Protein AF-A0A8T4Q934-F1 (afdb_monomer_l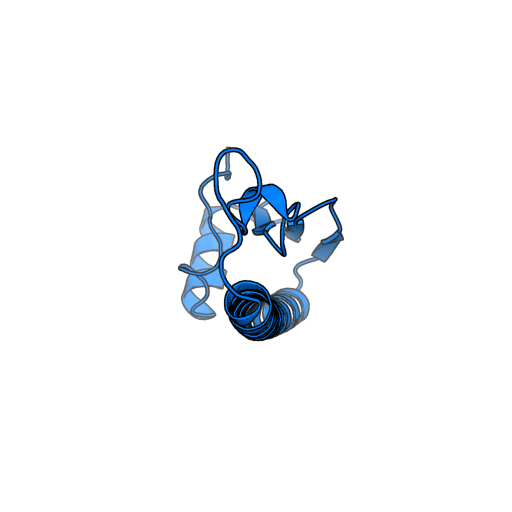ite)

pLDDT: mean 88.15, std 13.92, range [31.52, 97.75]

Foldseek 3Di:
DAKFKAFLDDDCVVQDVPDPDDDPDPVSVVVVVVVSVVSVVVVVVVVVVLVVVVWDWDDDDGIIMTDDPDDPVVVCVVCVVVVNNVRGPSVPPD

Sequence (94 aa):
MANISIFLFGRPSWELPLLGGEIISGIIFKELGEELGERLHIIGSVVDKLIDFGWKCNGGYYDIWLYKEISNEEARIELEKLGLLKIANLETMI

Secondary structure (DSSP, 8-state):
-EEEEEE----HHHHS-TTT-----THHHHHHHHHHHHHHHHHHHHHHHHHHTT-EEEE-SSEEEEEESS-HHHHHHHHHHTT-TTTS-GGG--

Radius of gyration: 15.98 Å; chains: 1; bounding box: 29×24×44 Å

Structure (mmCIF, N/CA/C/O backbone):
data_AF-A0A8T4Q934-F1
#
_entry.id   AF-A0A8T4Q934-F1
#
loop_
_atom_site.group_PDB
_atom_site.id
_atom_site.type_symbol
_atom_site.label_atom_id
_atom_site.label_alt_id
_atom_site.label_comp_id
_atom_site.label_asym_id
_atom_site.label_entity_id
_atom_site.label_seq_id
_atom_site.pdbx_PDB_ins_code
_atom_site.Cartn_x
_atom_site.Cartn_y
_atom_site.Cartn_z
_atom_site.occupancy
_atom_site.B_iso_or_equiv
_atom_site.auth_seq_id
_atom_site.auth_comp_id
_atom_site.auth_asym_id
_atom_site.auth_atom_id
_atom_site.pdbx_PDB_model_num
ATOM 1 N N . MET A 1 1 ? -7.769 10.793 16.353 1.00 85.44 1 MET A N 1
ATOM 2 C CA . MET A 1 1 ? -7.935 10.078 15.080 1.00 85.44 1 MET A CA 1
ATOM 3 C C . MET A 1 1 ? -6.555 9.765 14.544 1.00 85.44 1 MET A C 1
ATOM 5 O O . MET A 1 1 ? -5.788 10.694 14.320 1.00 85.44 1 MET A O 1
ATOM 9 N N . ALA A 1 2 ? -6.249 8.482 14.384 1.00 92.25 2 ALA A N 1
ATOM 10 C CA . ALA A 1 2 ? -5.027 8.025 13.739 1.00 92.25 2 ALA A CA 1
ATOM 11 C C . ALA A 1 2 ? -5.280 7.865 12.236 1.00 92.25 2 ALA A C 1
ATOM 13 O O . ALA A 1 2 ? -6.379 7.470 11.834 1.00 92.25 2 ALA A O 1
ATOM 14 N N . ASN A 1 3 ? -4.271 8.171 11.422 1.00 91.38 3 ASN A N 1
ATOM 15 C CA . ASN A 1 3 ? -4.340 8.083 9.969 1.00 91.38 3 ASN A CA 1
ATOM 16 C C . ASN A 1 3 ? -3.022 7.537 9.405 1.00 91.38 3 ASN A C 1
ATOM 18 O O . ASN A 1 3 ? -1.946 7.862 9.905 1.00 91.38 3 ASN A O 1
ATOM 22 N N . ILE A 1 4 ? -3.122 6.715 8.368 1.00 90.19 4 ILE A N 1
ATOM 23 C CA . ILE A 1 4 ? -2.013 6.082 7.662 1.00 90.19 4 ILE A CA 1
ATOM 24 C C . ILE A 1 4 ? -2.245 6.312 6.172 1.00 90.19 4 ILE A C 1
ATOM 26 O O . ILE A 1 4 ? -3.274 5.897 5.642 1.00 90.19 4 ILE A O 1
ATOM 30 N N . SER A 1 5 ? -1.284 6.933 5.492 1.00 91.31 5 SER A N 1
ATOM 31 C CA . SER A 1 5 ? -1.261 6.960 4.028 1.00 91.31 5 SER A CA 1
ATOM 32 C C . SER A 1 5 ? -0.352 5.845 3.517 1.00 91.31 5 SER A C 1
ATOM 34 O O . SER A 1 5 ? 0.764 5.663 4.011 1.00 91.31 5 SER A O 1
ATOM 36 N N . ILE A 1 6 ? -0.841 5.078 2.545 1.00 91.62 6 ILE A N 1
ATOM 37 C CA . ILE A 1 6 ? -0.067 4.052 1.847 1.00 91.62 6 ILE A CA 1
ATOM 38 C C . ILE A 1 6 ? -0.068 4.394 0.364 1.00 91.62 6 ILE A C 1
ATOM 40 O O . ILE A 1 6 ? -1.115 4.384 -0.283 1.00 91.62 6 ILE A O 1
ATOM 44 N N . PHE A 1 7 ? 1.114 4.671 -0.179 1.00 91.81 7 PHE A N 1
ATOM 45 C CA . PHE A 1 7 ? 1.303 4.862 -1.611 1.00 91.81 7 PHE A CA 1
ATOM 46 C C . PHE A 1 7 ? 1.060 3.550 -2.367 1.00 91.81 7 PHE A C 1
ATOM 48 O O . PHE A 1 7 ? 1.623 2.514 -2.016 1.00 91.81 7 PHE A O 1
ATOM 55 N N . LEU A 1 8 ? 0.236 3.604 -3.411 1.00 92.56 8 LEU A N 1
ATOM 56 C CA . LEU A 1 8 ? -0.027 2.489 -4.314 1.00 92.56 8 LEU A CA 1
ATOM 57 C C . LEU A 1 8 ? 1.023 2.476 -5.432 1.00 92.56 8 LEU A C 1
ATOM 59 O O . LEU A 1 8 ? 1.909 1.624 -5.469 1.00 92.56 8 LEU A O 1
ATOM 63 N N . PHE A 1 9 ? 0.910 3.438 -6.346 1.00 92.31 9 PHE A N 1
ATOM 64 C CA . PHE A 1 9 ? 1.772 3.606 -7.509 1.00 92.31 9 PHE A CA 1
ATOM 65 C C . PHE A 1 9 ? 1.597 4.995 -8.116 1.00 92.31 9 PHE A C 1
ATOM 67 O O . PHE A 1 9 ? 0.576 5.667 -7.938 1.00 92.31 9 PHE A O 1
ATOM 74 N N . GLY A 1 10 ? 2.632 5.427 -8.827 1.00 89.44 10 GLY A N 1
ATOM 75 C CA . GLY A 1 10 ? 2.762 6.794 -9.299 1.00 89.44 10 GLY A CA 1
ATOM 76 C C . GLY A 1 10 ? 2.523 6.980 -10.785 1.00 89.44 10 GLY A C 1
ATOM 77 O O . GLY A 1 10 ? 2.178 6.072 -11.541 1.00 89.44 10 GLY A O 1
ATOM 78 N N . ARG A 1 11 ? 2.789 8.207 -11.232 1.00 92.31 11 ARG A N 1
ATOM 79 C CA . ARG A 1 11 ? 2.961 8.474 -12.661 1.00 92.31 11 ARG A CA 1
ATOM 80 C C . ARG A 1 11 ? 4.158 7.669 -13.175 1.00 92.31 11 ARG A C 1
ATOM 82 O O . ARG A 1 11 ? 5.158 7.596 -12.464 1.00 92.31 11 ARG A O 1
ATOM 89 N N . PRO A 1 12 ? 4.143 7.189 -14.430 1.00 90.06 12 PRO A N 1
ATOM 90 C CA . PRO A 1 12 ? 5.277 6.465 -15.001 1.00 90.06 12 PRO A CA 1
ATOM 91 C C . PRO A 1 12 ? 6.615 7.199 -14.854 1.00 90.06 12 PRO A C 1
ATOM 93 O O . PRO A 1 12 ? 7.625 6.576 -14.585 1.00 90.06 12 PRO A O 1
ATOM 96 N N . SER A 1 13 ? 6.631 8.533 -14.936 1.00 90.12 13 SER A N 1
ATOM 97 C CA . SER A 1 13 ? 7.844 9.345 -14.757 1.00 90.12 13 SER A CA 1
ATOM 98 C C . SER A 1 13 ? 8.458 9.307 -13.351 1.00 90.12 13 SER A C 1
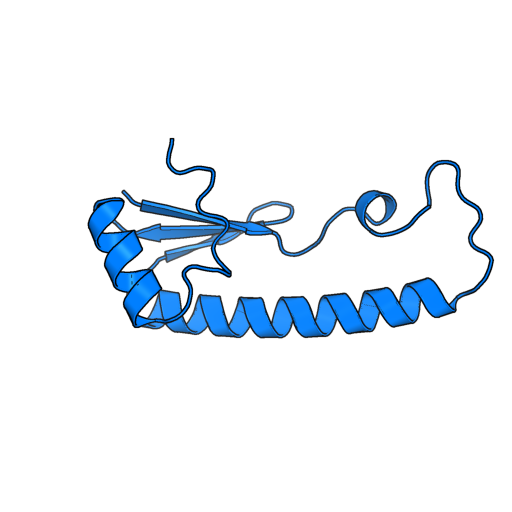ATOM 100 O O . SER A 1 13 ? 9.539 9.853 -13.164 1.00 90.12 13 SER A O 1
ATOM 102 N N . TRP A 1 14 ? 7.750 8.775 -12.353 1.00 90.31 14 TRP A N 1
ATOM 103 C CA . TRP A 1 14 ? 8.263 8.593 -10.990 1.00 90.31 14 TRP A CA 1
ATOM 104 C C . TRP A 1 14 ? 8.927 7.229 -10.805 1.00 90.31 14 TRP A C 1
ATOM 106 O O . TRP A 1 14 ? 9.808 7.106 -9.965 1.00 90.31 14 TRP A O 1
ATOM 116 N N . GLU A 1 15 ? 8.515 6.228 -11.588 1.00 90.38 15 GLU A N 1
ATOM 117 C CA . GLU A 1 15 ? 8.970 4.835 -11.450 1.00 90.38 15 GLU A CA 1
ATOM 118 C C . GLU A 1 15 ? 9.837 4.377 -12.635 1.00 90.38 15 GLU A C 1
ATOM 120 O O . GLU A 1 15 ? 10.511 3.355 -12.571 1.00 90.38 15 GLU A O 1
ATOM 125 N N . LEU A 1 16 ? 9.866 5.155 -13.719 1.00 90.44 16 LEU A N 1
ATOM 126 C CA . LEU A 1 16 ? 10.666 4.909 -14.913 1.00 90.44 16 LEU A CA 1
ATOM 127 C C . LEU A 1 16 ? 11.523 6.136 -15.249 1.00 90.44 16 LEU A C 1
ATOM 129 O O . LEU A 1 16 ? 11.079 7.275 -15.061 1.00 90.44 16 LEU A O 1
ATOM 133 N N . PRO A 1 17 ? 12.711 5.940 -15.849 1.00 85.88 17 PRO A N 1
ATOM 134 C CA . PRO A 1 17 ? 13.620 7.009 -16.256 1.00 85.88 17 PRO A CA 1
ATOM 135 C C . PRO A 1 17 ? 13.141 7.710 -17.544 1.00 85.88 17 PRO A C 1
ATOM 137 O O . PRO A 1 17 ? 13.866 7.795 -18.530 1.00 85.88 17 PRO A O 1
ATOM 140 N N . LEU A 1 18 ? 11.898 8.203 -17.559 1.00 83.94 18 LEU A N 1
ATOM 141 C CA . LEU A 1 18 ? 11.279 8.839 -18.732 1.00 83.94 18 LEU A CA 1
ATOM 142 C C . LEU A 1 18 ? 11.726 10.290 -18.9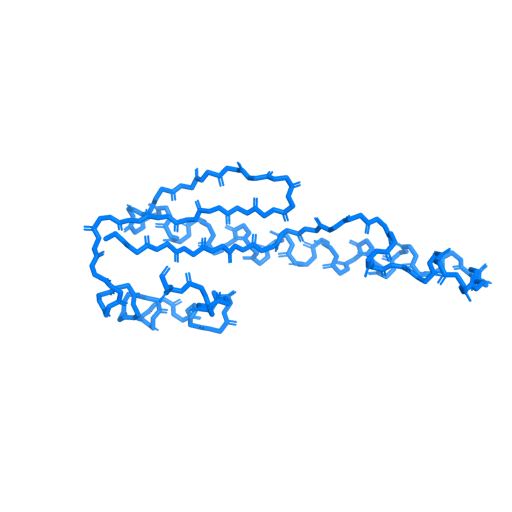37 1.00 83.94 18 LEU A C 1
ATOM 144 O O . LEU A 1 18 ? 11.619 10.822 -20.039 1.00 83.94 18 LEU A O 1
ATOM 148 N N . LEU A 1 19 ? 12.186 10.952 -17.874 1.00 81.06 19 LEU A N 1
ATOM 149 C CA . LEU A 1 19 ? 12.623 12.344 -17.912 1.00 81.06 19 LEU A CA 1
ATOM 150 C C . LEU A 1 19 ? 14.150 12.396 -17.881 1.00 81.06 19 LEU A C 1
ATOM 152 O O . LEU A 1 19 ? 14.761 12.231 -16.830 1.00 81.06 19 LEU A O 1
ATOM 156 N N . GLY A 1 20 ? 14.760 12.622 -19.046 1.00 73.31 20 GLY A N 1
ATOM 157 C CA . GLY A 1 20 ? 16.216 12.746 -19.185 1.00 73.31 20 GLY A CA 1
ATOM 158 C C . GLY A 1 20 ? 16.980 11.420 -19.263 1.00 73.31 20 GLY A C 1
ATOM 159 O O . GLY A 1 20 ? 18.206 11.448 -19.321 1.00 73.31 20 GLY A O 1
ATOM 160 N N . GLY A 1 21 ? 16.277 10.283 -19.285 1.00 79.62 21 GLY A N 1
ATOM 161 C CA . GLY A 1 21 ? 16.842 8.956 -19.536 1.00 79.62 21 GLY A CA 1
ATOM 162 C C . GLY A 1 21 ? 16.446 8.398 -20.906 1.00 79.62 21 GLY A C 1
ATOM 163 O O . GLY A 1 21 ? 15.502 8.871 -21.539 1.00 79.62 21 GLY A O 1
ATOM 164 N N . GLU A 1 22 ? 17.175 7.379 -21.361 1.00 83.56 22 GLU A N 1
ATOM 165 C CA . GLU A 1 22 ? 16.858 6.615 -22.570 1.00 83.56 22 GLU A CA 1
ATOM 166 C C . GLU A 1 22 ? 16.311 5.234 -22.183 1.00 83.56 22 GLU A C 1
ATOM 168 O O . GLU A 1 22 ? 16.890 4.525 -21.357 1.00 83.56 22 GLU A O 1
ATOM 173 N N . ILE A 1 23 ? 15.190 4.833 -22.788 1.00 86.12 23 ILE A N 1
ATOM 174 C CA . ILE A 1 23 ? 14.632 3.489 -22.614 1.00 86.12 23 ILE A CA 1
ATOM 175 C C . ILE A 1 23 ? 15.334 2.555 -23.593 1.00 86.12 23 ILE A C 1
ATOM 177 O O . ILE A 1 23 ? 14.973 2.466 -24.763 1.00 86.12 23 ILE A O 1
ATOM 181 N N . ILE A 1 24 ? 16.336 1.843 -23.094 1.00 85.75 24 ILE A N 1
ATOM 182 C CA . ILE A 1 24 ? 17.181 0.962 -23.909 1.00 85.75 24 ILE A CA 1
ATOM 183 C C . ILE A 1 24 ? 16.596 -0.446 -24.102 1.00 85.75 24 ILE A C 1
ATOM 185 O O . ILE A 1 24 ? 17.059 -1.201 -24.954 1.00 85.75 24 ILE A O 1
ATOM 189 N N . SER A 1 25 ? 15.597 -0.833 -23.303 1.00 92.50 25 SER A N 1
ATOM 190 C CA . SER A 1 25 ? 14.998 -2.170 -23.344 1.00 92.50 25 SER A CA 1
ATOM 191 C C . SER A 1 25 ? 13.602 -2.188 -22.729 1.00 92.50 25 SER A C 1
ATOM 193 O O . SER A 1 25 ? 13.339 -1.515 -21.736 1.00 92.50 25 SER A O 1
ATOM 195 N N . GLY A 1 26 ? 12.720 -3.029 -23.277 1.00 94.19 26 GLY A N 1
ATOM 196 C CA . GLY A 1 26 ? 11.385 -3.266 -22.724 1.00 94.19 26 GLY A CA 1
ATOM 197 C C . GLY A 1 26 ? 11.368 -4.069 -21.418 1.00 94.19 26 GLY A C 1
ATOM 198 O O . GLY A 1 26 ? 10.300 -4.227 -20.831 1.00 94.19 26 GLY A O 1
ATOM 199 N N . ILE A 1 27 ? 12.521 -4.582 -20.963 1.00 95.12 27 ILE A N 1
ATOM 200 C CA . ILE A 1 27 ? 12.640 -5.317 -19.693 1.00 95.12 27 ILE A CA 1
ATOM 201 C C . ILE A 1 27 ? 12.188 -4.469 -18.500 1.00 95.12 27 ILE A C 1
ATOM 203 O O . ILE A 1 27 ? 11.484 -4.977 -17.638 1.00 95.12 27 ILE A O 1
ATOM 207 N N . ILE A 1 28 ? 12.456 -3.161 -18.537 1.00 93.56 28 ILE A N 1
ATOM 208 C CA . ILE A 1 28 ? 12.126 -2.232 -17.452 1.00 93.56 28 ILE A CA 1
ATOM 209 C C . ILE A 1 28 ? 10.619 -2.159 -17.170 1.00 93.56 28 ILE A C 1
ATOM 211 O O . ILE A 1 28 ? 10.200 -2.015 -16.029 1.00 93.56 28 ILE A O 1
ATOM 215 N N . PHE A 1 29 ? 9.778 -2.311 -18.199 1.00 94.69 29 PHE A N 1
ATOM 216 C CA . PHE A 1 29 ? 8.325 -2.338 -18.020 1.00 94.69 29 PHE A CA 1
ATOM 217 C C . PHE A 1 29 ? 7.843 -3.658 -17.418 1.00 94.69 29 PHE A C 1
ATOM 219 O O . PHE A 1 29 ? 6.835 -3.673 -16.717 1.00 94.69 29 PHE A O 1
ATOM 226 N N . LYS A 1 30 ? 8.535 -4.766 -17.714 1.00 96.81 30 LYS A N 1
ATOM 227 C CA . LYS A 1 30 ? 8.210 -6.083 -17.154 1.00 96.81 30 LYS A CA 1
ATOM 228 C C . LYS A 1 30 ? 8.588 -6.137 -15.680 1.00 96.81 30 LYS A C 1
ATOM 230 O O . LYS A 1 30 ? 7.742 -6.491 -14.875 1.00 96.81 30 LYS A O 1
ATOM 235 N N . GLU A 1 31 ? 9.802 -5.699 -15.352 1.00 94.88 31 GLU A N 1
ATOM 236 C CA . GLU A 1 31 ? 10.295 -5.601 -13.974 1.00 94.88 31 GLU A CA 1
ATOM 237 C C . GLU A 1 31 ? 9.397 -4.688 -13.137 1.00 94.88 31 GLU A C 1
ATOM 239 O O . GLU A 1 31 ? 8.938 -5.092 -12.073 1.00 94.88 31 GLU A O 1
ATOM 244 N N . LEU A 1 32 ? 9.040 -3.506 -13.657 1.00 95.56 32 LEU A N 1
ATOM 245 C CA . LEU A 1 32 ? 8.097 -2.622 -12.974 1.00 95.56 32 LEU A CA 1
ATOM 246 C C . LEU A 1 32 ? 6.713 -3.269 -12.806 1.00 95.56 32 LEU A C 1
ATOM 248 O O . LEU A 1 32 ? 6.072 -3.102 -11.775 1.00 95.56 32 LEU A O 1
ATOM 252 N N . GLY A 1 33 ? 6.229 -4.006 -13.807 1.00 96.81 33 GLY A N 1
ATOM 253 C CA . GLY A 1 33 ? 4.957 -4.722 -13.711 1.00 96.81 33 GLY A CA 1
ATOM 254 C C . GLY A 1 33 ? 4.956 -5.790 -12.613 1.00 96.81 33 GLY A C 1
ATOM 255 O O . GLY A 1 33 ? 3.985 -5.890 -11.864 1.00 96.81 33 GLY A O 1
ATOM 256 N N . GLU A 1 34 ? 6.040 -6.559 -12.502 1.00 97.75 34 GLU A N 1
ATOM 257 C CA . GLU A 1 34 ? 6.233 -7.559 -11.446 1.00 97.75 34 GLU A CA 1
ATOM 258 C C . GLU A 1 34 ? 6.307 -6.889 -10.068 1.00 97.75 34 GLU A C 1
ATOM 260 O O . GLU A 1 34 ? 5.552 -7.259 -9.167 1.00 97.75 34 GLU A O 1
ATOM 265 N N . GLU A 1 35 ? 7.114 -5.833 -9.935 1.00 95.75 35 GLU A N 1
ATOM 266 C CA . GLU A 1 35 ? 7.252 -5.067 -8.694 1.00 95.75 35 GLU A CA 1
ATOM 267 C C . GLU A 1 35 ? 5.913 -4.461 -8.239 1.00 95.75 35 GLU A C 1
ATOM 269 O O . GLU A 1 35 ? 5.533 -4.574 -7.071 1.00 95.75 35 GLU A O 1
ATOM 274 N N . LEU A 1 36 ? 5.159 -3.848 -9.158 1.00 95.94 36 LEU A N 1
ATOM 275 C CA . LEU A 1 36 ? 3.834 -3.296 -8.873 1.00 95.94 36 LEU A CA 1
ATOM 276 C C . LEU A 1 36 ? 2.850 -4.381 -8.436 1.00 95.94 36 LEU A C 1
ATOM 278 O O . LEU A 1 36 ? 2.066 -4.159 -7.512 1.00 95.94 36 LEU A O 1
ATOM 282 N N . GLY A 1 37 ? 2.891 -5.552 -9.075 1.00 96.88 37 GLY A N 1
ATOM 283 C CA . GLY A 1 37 ? 2.074 -6.698 -8.691 1.00 96.88 37 GLY A CA 1
ATOM 284 C C . GLY A 1 37 ? 2.353 -7.130 -7.252 1.00 96.88 37 GLY A C 1
ATOM 285 O O . GLY A 1 37 ? 1.431 -7.194 -6.435 1.00 96.88 37 GLY A O 1
ATOM 286 N N . GLU A 1 38 ? 3.622 -7.362 -6.915 1.00 96.00 38 GLU A N 1
ATOM 287 C CA . GLU A 1 38 ? 4.038 -7.739 -5.560 1.00 96.00 38 GLU A CA 1
ATOM 288 C C . GLU A 1 38 ? 3.646 -6.676 -4.525 1.00 96.00 38 GLU A C 1
ATOM 290 O O . GLU A 1 38 ? 3.048 -6.992 -3.490 1.00 96.00 38 GLU A O 1
ATOM 295 N N . ARG A 1 39 ? 3.905 -5.400 -4.831 1.00 93.69 39 ARG A N 1
ATOM 296 C CA . ARG A 1 39 ? 3.559 -4.259 -3.976 1.00 93.69 39 ARG A CA 1
ATOM 297 C C . ARG A 1 39 ? 2.060 -4.207 -3.686 1.00 93.69 39 ARG A C 1
ATOM 299 O O . ARG A 1 39 ? 1.665 -4.105 -2.525 1.00 93.69 39 ARG A O 1
ATOM 306 N N . LEU A 1 40 ? 1.215 -4.317 -4.712 1.00 95.12 40 LEU A N 1
ATOM 307 C CA . LEU A 1 40 ? -0.241 -4.270 -4.552 1.00 95.12 40 LEU A CA 1
ATOM 308 C C . LEU A 1 40 ? -0.792 -5.489 -3.805 1.00 95.12 40 LEU A C 1
ATOM 310 O O . LEU A 1 40 ? -1.733 -5.339 -3.026 1.00 95.12 40 LEU A O 1
ATOM 314 N N . HIS A 1 41 ? -0.189 -6.671 -3.961 1.00 95.56 41 HIS A N 1
ATOM 315 C CA . HIS A 1 41 ? -0.549 -7.845 -3.160 1.00 95.56 41 HIS A CA 1
ATOM 316 C C . HIS A 1 41 ? -0.239 -7.656 -1.669 1.00 95.56 41 HIS A C 1
ATOM 318 O O . HIS A 1 41 ? -1.063 -8.003 -0.813 1.00 95.56 41 HIS A O 1
ATOM 324 N N . ILE A 1 42 ? 0.922 -7.076 -1.347 1.00 93.00 42 ILE A N 1
ATOM 325 C CA . ILE A 1 42 ? 1.288 -6.744 0.036 1.00 93.00 42 ILE A CA 1
ATOM 326 C C . ILE A 1 42 ? 0.308 -5.717 0.603 1.00 93.00 42 ILE A C 1
ATOM 328 O O . ILE A 1 42 ? -0.251 -5.943 1.676 1.00 93.00 42 ILE A O 1
ATOM 332 N N . ILE A 1 43 ? 0.054 -4.624 -0.124 1.00 93.81 43 ILE A N 1
ATOM 333 C CA . ILE A 1 43 ? -0.874 -3.572 0.310 1.00 93.81 43 ILE A CA 1
ATOM 334 C C . ILE A 1 43 ? -2.279 -4.139 0.526 1.00 93.81 43 ILE A C 1
ATOM 336 O O . ILE A 1 43 ? -2.871 -3.869 1.566 1.00 93.81 43 ILE A O 1
ATOM 340 N N . GLY A 1 44 ? -2.788 -4.975 -0.385 1.00 95.31 44 GLY A N 1
ATOM 341 C CA . GLY A 1 44 ? -4.084 -5.641 -0.217 1.00 95.31 44 GLY A CA 1
ATOM 342 C C . GLY A 1 44 ? -4.153 -6.450 1.081 1.00 95.31 44 GLY A C 1
ATOM 343 O O . GLY A 1 44 ? -5.063 -6.260 1.881 1.00 95.31 44 GLY A O 1
ATOM 344 N N . SER A 1 45 ? -3.115 -7.242 1.366 1.00 94.88 45 SER A N 1
ATOM 345 C CA . SER A 1 45 ? -3.023 -8.019 2.612 1.00 94.88 45 SER A CA 1
ATOM 346 C C . SER A 1 45 ? -2.982 -7.143 3.873 1.00 94.88 45 SER A C 1
ATOM 348 O O . SER A 1 45 ? -3.428 -7.561 4.941 1.00 94.88 45 SER A O 1
ATOM 350 N N . VAL A 1 46 ? -2.405 -5.941 3.785 1.00 93.38 46 VAL A N 1
ATOM 351 C CA . VAL A 1 46 ? -2.397 -4.963 4.883 1.00 93.38 46 VAL A CA 1
ATOM 352 C C . VAL A 1 46 ? -3.773 -4.338 5.072 1.00 93.38 46 VAL A C 1
ATOM 354 O O . VAL A 1 46 ? -4.245 -4.253 6.205 1.00 93.38 46 VAL A O 1
ATOM 357 N N . VAL A 1 47 ? -4.415 -3.925 3.981 1.00 95.00 47 VAL A N 1
ATOM 358 C CA . VAL A 1 47 ? -5.751 -3.324 3.998 1.00 95.00 47 VAL A CA 1
ATOM 359 C C . VAL A 1 47 ? -6.764 -4.289 4.600 1.00 95.00 47 VAL A C 1
ATOM 361 O O . VAL A 1 47 ? -7.485 -3.883 5.508 1.00 95.00 47 VAL A O 1
ATOM 364 N N . ASP A 1 48 ? -6.756 -5.558 4.186 1.00 96.00 48 ASP A N 1
ATOM 365 C CA . ASP A 1 48 ? -7.651 -6.586 4.728 1.00 96.00 48 ASP A CA 1
ATOM 366 C C . ASP A 1 48 ? -7.501 -6.706 6.252 1.00 96.00 48 ASP A C 1
ATOM 368 O O . ASP A 1 48 ? -8.475 -6.574 6.993 1.00 96.00 48 ASP A O 1
ATOM 372 N N . LYS A 1 49 ? -6.261 -6.830 6.748 1.00 95.19 49 LYS A N 1
ATOM 373 C CA . LYS A 1 49 ? -5.981 -6.901 8.194 1.00 95.19 49 LYS A CA 1
ATOM 374 C C . LYS A 1 49 ? -6.457 -5.664 8.951 1.00 95.19 49 LYS A C 1
ATOM 376 O O . LYS A 1 49 ? -6.966 -5.782 10.062 1.00 95.19 49 LYS A O 1
ATOM 381 N N . LEU A 1 50 ? -6.245 -4.472 8.396 1.00 94.50 50 LEU A N 1
ATOM 382 C CA . LEU A 1 50 ? -6.640 -3.229 9.055 1.00 94.50 50 LEU A CA 1
ATOM 383 C C . LEU A 1 50 ? -8.167 -3.078 9.077 1.00 94.50 50 LEU A C 1
ATOM 385 O O . LEU A 1 50 ? -8.718 -2.698 10.112 1.00 94.50 50 LEU A O 1
ATOM 389 N N . ILE A 1 51 ? -8.857 -3.434 7.990 1.00 96.00 51 ILE A N 1
ATOM 390 C CA . ILE A 1 51 ? -10.325 -3.445 7.927 1.00 96.00 51 ILE A CA 1
ATOM 391 C C . ILE A 1 51 ? -10.905 -4.437 8.942 1.00 96.00 51 ILE A C 1
ATOM 393 O O . ILE A 1 51 ? -11.805 -4.062 9.697 1.00 96.00 51 ILE A O 1
ATOM 397 N N . ASP A 1 52 ? -10.343 -5.645 9.045 1.00 96.75 52 ASP A N 1
ATOM 398 C CA . ASP A 1 52 ? -10.738 -6.641 10.054 1.00 96.75 52 ASP A CA 1
ATOM 399 C C . ASP A 1 52 ? -10.572 -6.115 11.493 1.00 96.75 52 A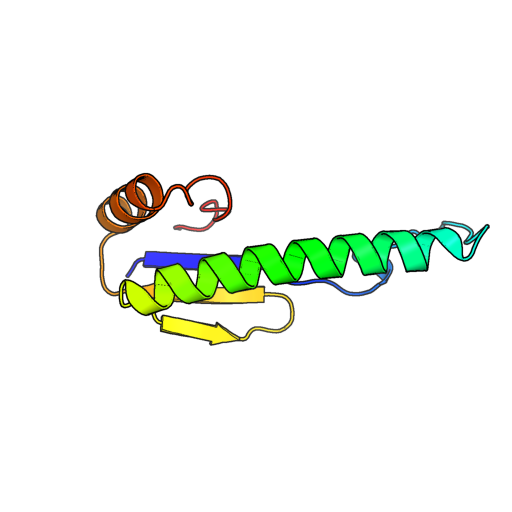SP A C 1
ATOM 401 O O . ASP A 1 52 ? -11.323 -6.483 12.397 1.00 96.75 52 ASP A O 1
ATOM 405 N N . PHE A 1 53 ? -9.623 -5.198 11.708 1.00 95.31 53 PHE A N 1
ATOM 406 C CA . PHE A 1 53 ? -9.376 -4.514 12.982 1.00 95.31 53 PHE A CA 1
ATOM 407 C C . PHE A 1 53 ? -10.137 -3.184 13.135 1.00 95.31 53 PHE A C 1
ATOM 409 O O . PHE A 1 53 ? -9.862 -2.398 14.051 1.00 95.31 53 PHE A O 1
ATOM 416 N N . GLY A 1 54 ? -11.121 -2.924 12.274 1.00 96.56 54 GLY A N 1
ATOM 417 C CA . GLY A 1 54 ? -12.034 -1.786 12.380 1.00 96.56 54 GLY A CA 1
ATOM 418 C C . GLY A 1 54 ? -11.477 -0.462 11.857 1.00 96.56 54 GLY A C 1
ATOM 419 O O . GLY A 1 54 ? -12.023 0.596 12.180 1.00 96.56 54 GLY A O 1
ATOM 420 N N . TRP A 1 55 ? -10.400 -0.493 11.071 1.00 97.12 55 TRP A N 1
ATOM 421 C CA . TRP A 1 55 ? -9.957 0.673 10.313 1.00 97.12 55 TRP A CA 1
ATOM 422 C C . TRP A 1 55 ? -10.867 0.900 9.105 1.00 97.12 55 TRP A C 1
ATOM 424 O O . TRP A 1 55 ? -11.418 -0.032 8.519 1.00 97.12 55 TRP A O 1
ATOM 434 N N . LYS A 1 56 ? -11.022 2.162 8.715 1.00 97.50 56 LYS A N 1
ATOM 435 C CA . LYS A 1 56 ? -11.724 2.566 7.492 1.00 97.50 56 LYS A CA 1
ATOM 436 C C . LYS A 1 56 ? -10.702 2.945 6.434 1.00 97.50 56 LYS A C 1
ATOM 438 O O . LYS A 1 56 ? -9.658 3.477 6.786 1.00 97.50 56 LYS A O 1
ATOM 443 N N . CYS A 1 57 ? -11.011 2.708 5.162 1.00 96.38 57 CYS A N 1
ATOM 444 C CA . CYS A 1 57 ? -10.108 2.973 4.045 1.00 96.38 57 CYS A CA 1
ATOM 445 C C . CYS A 1 57 ? -10.781 3.873 3.005 1.00 96.38 57 CYS A C 1
ATOM 447 O O . CYS A 1 57 ? -11.870 3.556 2.530 1.00 96.38 57 CYS A O 1
ATOM 449 N N . ASN A 1 58 ? -10.108 4.959 2.625 1.00 96.00 58 ASN A N 1
ATOM 450 C CA . ASN A 1 58 ? -10.511 5.857 1.543 1.00 96.00 58 ASN A CA 1
ATOM 451 C C . ASN A 1 58 ? -9.452 5.869 0.434 1.00 96.00 58 ASN A C 1
ATOM 453 O O . ASN A 1 58 ? -8.257 5.777 0.708 1.00 96.00 58 ASN A O 1
ATOM 457 N N . GLY A 1 59 ? -9.890 6.004 -0.818 1.00 93.56 59 GLY A N 1
ATOM 458 C CA . GLY A 1 59 ? -8.996 6.127 -1.971 1.00 93.56 59 GLY A CA 1
ATOM 459 C C . GLY A 1 59 ? -8.570 7.572 -2.238 1.00 93.56 59 GLY A C 1
ATOM 460 O O . GLY A 1 59 ? -9.395 8.484 -2.167 1.00 93.56 59 GLY A O 1
ATOM 461 N N . GLY A 1 60 ? -7.295 7.758 -2.571 1.00 89.56 60 GLY A N 1
ATOM 462 C CA . GLY A 1 60 ? -6.714 8.982 -3.117 1.00 89.56 60 GLY A CA 1
ATOM 463 C C . GLY A 1 60 ? -6.316 8.822 -4.590 1.00 89.56 60 GLY A C 1
ATOM 464 O O . GLY A 1 60 ? -6.751 7.898 -5.277 1.00 89.56 60 GLY A O 1
ATOM 465 N N . TYR A 1 61 ? -5.489 9.744 -5.092 1.00 90.12 61 TYR A N 1
ATOM 466 C CA . TYR A 1 61 ? -5.021 9.710 -6.487 1.00 90.12 61 TYR A CA 1
ATOM 467 C C . TYR A 1 61 ? -3.904 8.688 -6.721 1.00 90.12 61 TYR A C 1
ATOM 469 O O . TYR A 1 61 ? -3.865 8.067 -7.779 1.00 90.12 61 TYR A O 1
ATOM 477 N N . TYR A 1 62 ? -2.991 8.547 -5.759 1.00 92.44 62 TYR A N 1
ATOM 478 C CA . TYR A 1 62 ? -1.830 7.648 -5.845 1.00 92.44 62 TYR A CA 1
ATOM 479 C C . TYR A 1 62 ? -1.672 6.789 -4.590 1.00 92.44 62 TYR A C 1
ATOM 481 O O . TYR A 1 62 ? -0.757 5.977 -4.498 1.00 92.44 62 TYR A O 1
ATOM 489 N N . ASP A 1 63 ? -2.531 6.999 -3.603 1.00 92.88 63 ASP A N 1
ATOM 490 C CA . ASP A 1 63 ? -2.427 6.474 -2.257 1.00 92.88 63 ASP A CA 1
ATOM 491 C C . ASP A 1 63 ? -3.808 6.101 -1.709 1.00 92.88 63 ASP A C 1
ATOM 493 O O . ASP A 1 63 ? -4.851 6.455 -2.263 1.00 92.88 63 ASP A O 1
ATOM 497 N N . ILE A 1 64 ? -3.806 5.364 -0.607 1.00 94.56 64 ILE A N 1
ATOM 498 C CA . ILE A 1 64 ? -4.987 5.066 0.199 1.00 94.56 64 ILE A CA 1
ATOM 499 C C . ILE A 1 64 ? -4.778 5.571 1.618 1.00 94.56 64 ILE A C 1
ATOM 501 O O . ILE A 1 64 ? -3.657 5.619 2.117 1.00 94.56 64 ILE A O 1
ATOM 505 N N . TRP A 1 65 ? -5.878 5.949 2.252 1.00 93.62 65 TRP A N 1
ATOM 506 C CA . TRP A 1 65 ? -5.902 6.590 3.556 1.00 93.62 65 TRP A CA 1
ATOM 507 C C . TRP A 1 65 ? -6.674 5.687 4.506 1.00 93.62 65 TRP A C 1
ATOM 509 O O . TRP A 1 65 ? -7.889 5.523 4.358 1.00 93.62 65 TRP A O 1
ATOM 519 N N . LEU A 1 66 ? -5.973 5.087 5.463 1.00 94.50 66 LEU A N 1
ATOM 520 C CA . LEU A 1 66 ? -6.556 4.242 6.494 1.00 94.50 66 LEU A CA 1
ATOM 521 C C . LEU A 1 66 ? -6.661 5.014 7.800 1.00 94.50 66 LEU A C 1
ATOM 523 O O . LEU A 1 66 ? -5.665 5.527 8.298 1.00 94.50 66 LEU A O 1
ATOM 527 N N . TYR A 1 67 ? -7.852 5.064 8.384 1.00 94.75 67 TYR A N 1
ATOM 528 C CA . TYR A 1 67 ? -8.095 5.851 9.588 1.00 94.75 67 TYR A CA 1
ATOM 529 C C . TYR A 1 67 ? -8.996 5.141 10.594 1.00 94.75 67 TYR A C 1
ATOM 531 O O . TYR A 1 67 ? -9.843 4.312 10.245 1.00 94.75 67 TYR A O 1
ATOM 539 N N . LYS A 1 68 ? -8.808 5.494 11.867 1.00 96.19 68 LYS A N 1
ATOM 540 C CA . LYS A 1 68 ? -9.574 4.968 12.999 1.00 96.19 68 LYS A CA 1
ATOM 541 C C . LYS A 1 68 ? -9.627 5.997 14.130 1.00 96.19 68 LYS A C 1
ATOM 543 O O . LYS A 1 68 ? -8.674 6.747 14.361 1.00 96.19 68 LYS A O 1
ATOM 548 N N . GLU A 1 69 ? -10.746 6.033 14.851 1.00 96.25 69 GLU A N 1
ATOM 549 C CA . GLU A 1 69 ? -10.973 6.956 15.975 1.00 96.25 69 GLU A CA 1
ATOM 550 C C . GLU A 1 69 ? -10.270 6.487 17.254 1.00 96.25 69 GLU A C 1
ATOM 552 O O . GLU A 1 69 ? -10.898 6.162 18.257 1.00 96.25 69 GLU A O 1
ATOM 557 N N . ILE A 1 70 ? -8.942 6.437 17.188 1.00 94.31 70 ILE A N 1
ATOM 558 C CA . ILE A 1 70 ? -8.033 6.125 18.292 1.00 94.31 70 ILE A CA 1
ATOM 559 C C . ILE A 1 70 ? -6.906 7.166 18.344 1.00 94.31 70 ILE A C 1
ATOM 561 O O . ILE A 1 70 ? -6.780 8.025 17.455 1.00 94.31 70 ILE A O 1
ATOM 565 N N . SER A 1 71 ? -6.116 7.134 19.412 1.00 93.38 71 SER A N 1
ATOM 566 C CA . SER A 1 71 ? -4.881 7.910 19.529 1.00 93.38 71 SER A CA 1
ATOM 567 C C . SER A 1 71 ? -3.753 7.308 18.683 1.00 93.38 71 SER A C 1
ATOM 569 O O . SER A 1 71 ? -3.771 6.129 18.326 1.00 93.38 71 SER A O 1
ATOM 571 N N . ASN A 1 72 ? -2.733 8.115 18.391 1.00 90.44 72 ASN A N 1
ATOM 572 C CA . ASN A 1 72 ? -1.552 7.668 17.647 1.00 90.44 72 ASN A CA 1
ATOM 573 C C . ASN A 1 72 ? -0.774 6.566 18.390 1.00 90.44 72 ASN A C 1
ATOM 575 O O . ASN A 1 72 ? -0.223 5.673 17.754 1.00 90.44 72 ASN A O 1
ATOM 579 N N . GLU A 1 73 ? -0.760 6.594 19.726 1.00 92.00 73 GLU A N 1
ATOM 580 C CA . GLU A 1 73 ? -0.092 5.561 20.527 1.00 92.00 73 GLU A CA 1
ATOM 581 C C . GLU A 1 73 ? -0.857 4.231 20.494 1.00 92.00 73 GLU A C 1
ATOM 583 O O . GLU A 1 73 ? -0.254 3.176 20.306 1.00 92.00 73 GLU A O 1
ATOM 588 N N . GLU A 1 74 ? -2.190 4.263 20.589 1.00 94.50 74 GLU A N 1
ATOM 589 C CA . GLU A 1 74 ? -3.018 3.062 20.412 1.00 94.50 74 GLU A CA 1
ATOM 590 C C . GLU A 1 74 ? -2.841 2.467 19.012 1.00 94.50 74 GLU A C 1
ATOM 592 O O . GLU A 1 74 ? -2.663 1.257 18.878 1.00 94.50 74 GLU A O 1
ATOM 597 N N . ALA A 1 75 ? -2.814 3.313 17.977 1.00 93.31 75 ALA A N 1
ATOM 598 C CA . ALA A 1 75 ? -2.552 2.880 16.610 1.00 93.31 75 ALA A CA 1
ATOM 599 C C . ALA A 1 75 ? -1.173 2.224 16.472 1.00 93.31 75 ALA A C 1
ATOM 601 O O . ALA A 1 75 ? -1.064 1.149 15.885 1.00 93.31 75 ALA A O 1
ATOM 602 N N . ARG A 1 76 ? -0.125 2.816 17.059 1.00 90.75 76 ARG A N 1
ATOM 603 C CA . ARG A 1 76 ? 1.228 2.244 17.069 1.00 90.75 76 ARG A CA 1
ATOM 604 C C . ARG A 1 76 ? 1.242 0.849 17.701 1.00 90.75 76 ARG A C 1
ATOM 606 O O . ARG A 1 76 ? 1.819 -0.068 17.122 1.00 90.75 76 ARG A O 1
ATOM 613 N N . ILE A 1 77 ? 0.579 0.677 18.847 1.00 93.62 77 ILE A N 1
ATOM 614 C CA . ILE A 1 77 ? 0.468 -0.614 19.545 1.00 93.62 77 ILE A CA 1
ATOM 615 C C . ILE A 1 77 ? -0.307 -1.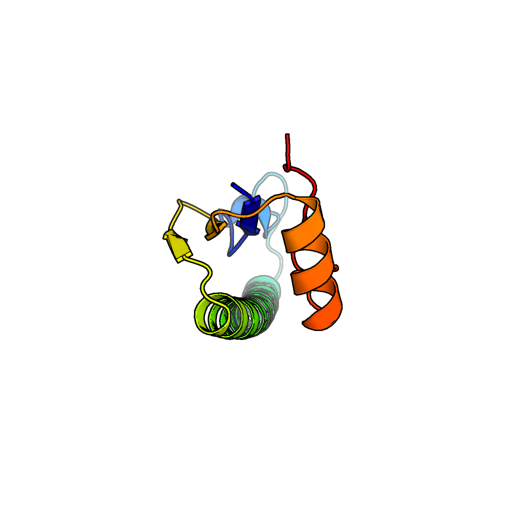640 18.702 1.00 93.62 77 ILE A C 1
ATOM 617 O O . ILE A 1 77 ? 0.091 -2.805 18.640 1.00 93.62 77 ILE A O 1
ATOM 621 N N . GLU A 1 78 ? -1.412 -1.248 18.057 1.00 93.94 78 GLU A N 1
ATOM 622 C CA . GLU A 1 78 ? -2.162 -2.134 17.154 1.00 93.94 78 GLU A CA 1
ATOM 623 C C . GLU A 1 78 ? -1.298 -2.582 15.966 1.00 93.94 78 GLU A C 1
ATOM 625 O O . GLU A 1 78 ? -1.190 -3.778 15.697 1.00 93.94 78 GLU A O 1
ATOM 630 N N . LEU A 1 79 ? -0.624 -1.644 15.297 1.00 92.56 79 LEU A N 1
ATOM 631 C CA . LEU A 1 79 ? 0.246 -1.936 14.155 1.00 92.56 79 LEU A CA 1
ATOM 632 C C . LEU A 1 79 ? 1.439 -2.817 14.540 1.00 92.56 79 LEU A C 1
ATOM 634 O O . LEU A 1 79 ? 1.837 -3.681 13.759 1.00 92.56 79 LEU A O 1
ATOM 638 N N . GLU A 1 80 ? 1.991 -2.638 15.741 1.00 91.69 80 GLU A N 1
ATOM 639 C CA . GLU A 1 80 ? 3.040 -3.500 16.290 1.00 91.69 80 GLU A CA 1
ATOM 640 C C . GLU A 1 80 ? 2.550 -4.941 16.454 1.00 91.69 80 GLU A C 1
ATOM 642 O O . GLU A 1 80 ? 3.191 -5.871 15.963 1.00 91.69 80 GLU A O 1
ATOM 647 N N . LYS A 1 81 ? 1.366 -5.130 17.051 1.00 92.38 81 LYS A N 1
ATOM 648 C CA . LYS A 1 81 ? 0.739 -6.453 17.218 1.00 92.38 81 LYS A CA 1
ATOM 649 C C . LYS A 1 81 ? 0.431 -7.135 15.886 1.00 92.38 81 LYS A C 1
ATOM 651 O O . LYS A 1 81 ? 0.504 -8.358 15.799 1.00 92.38 81 LYS A O 1
ATOM 656 N N . LEU A 1 82 ? 0.095 -6.357 14.859 1.00 89.81 82 LEU A N 1
ATOM 657 C CA . LEU A 1 82 ? -0.186 -6.856 13.512 1.00 89.81 82 LEU A CA 1
ATOM 658 C C . LEU A 1 82 ? 1.081 -7.098 12.671 1.00 89.81 82 LEU A C 1
ATOM 660 O O . LEU A 1 82 ? 0.984 -7.648 11.571 1.00 89.81 82 LEU A O 1
ATOM 664 N N . GLY A 1 83 ? 2.260 -6.697 13.163 1.00 90.25 83 GLY A N 1
ATOM 665 C CA . GLY A 1 83 ? 3.521 -6.779 12.423 1.00 90.25 83 GLY A CA 1
ATOM 666 C 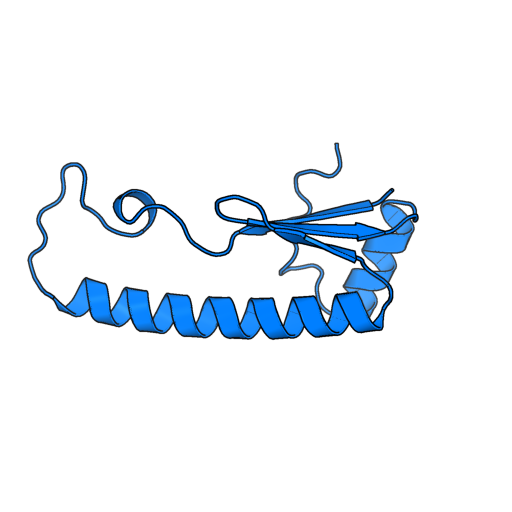C . GLY A 1 83 ? 3.615 -5.793 11.251 1.00 90.25 83 GLY A C 1
ATOM 667 O O . GLY A 1 83 ? 4.341 -6.048 10.294 1.00 90.25 83 GLY A O 1
ATOM 668 N N . LEU A 1 84 ? 2.875 -4.680 11.303 1.00 88.00 84 LEU A N 1
ATOM 669 C CA . LEU A 1 84 ? 2.699 -3.722 10.201 1.00 88.00 84 LEU A CA 1
ATOM 670 C C . LEU A 1 84 ? 3.490 -2.415 10.363 1.00 88.00 84 LEU A C 1
ATOM 672 O O . LEU A 1 84 ? 3.483 -1.583 9.458 1.00 88.00 84 LEU A O 1
ATOM 676 N N . LEU A 1 85 ? 4.214 -2.247 11.476 1.00 77.38 85 LEU A N 1
ATOM 677 C CA . LEU A 1 85 ? 4.988 -1.037 11.802 1.00 77.38 85 LEU A CA 1
ATOM 678 C C . LEU A 1 85 ? 5.944 -0.564 10.693 1.00 77.38 85 LEU A C 1
ATOM 680 O O . LEU A 1 85 ? 6.227 0.623 10.614 1.00 77.38 85 LEU A O 1
ATOM 684 N N . LYS A 1 86 ? 6.463 -1.477 9.861 1.00 70.62 86 LYS A N 1
ATOM 685 C CA . LYS A 1 86 ? 7.408 -1.153 8.776 1.00 70.62 86 LYS A CA 1
ATOM 686 C C . LYS A 1 86 ? 6.746 -0.827 7.436 1.00 70.62 86 LYS A C 1
ATOM 688 O O . LYS A 1 86 ? 7.427 -0.335 6.548 1.00 70.62 86 LYS A O 1
ATOM 693 N N . ILE A 1 87 ? 5.469 -1.170 7.265 1.00 66.81 87 ILE A N 1
ATOM 694 C CA . ILE A 1 87 ? 4.743 -1.002 5.993 1.00 66.81 87 ILE A CA 1
ATOM 695 C C . ILE A 1 87 ? 3.966 0.314 6.000 1.00 66.81 87 ILE A C 1
ATOM 697 O O . ILE A 1 87 ? 3.850 0.985 4.978 1.00 66.81 87 ILE A O 1
ATOM 701 N N . ALA A 1 88 ? 3.462 0.708 7.168 1.00 58.28 88 ALA A N 1
ATOM 702 C CA . ALA A 1 88 ? 2.923 2.035 7.373 1.00 58.28 88 ALA A CA 1
ATOM 703 C C . ALA A 1 88 ? 4.098 3.019 7.479 1.00 58.28 88 ALA A C 1
ATOM 705 O O . ALA A 1 88 ? 4.752 3.085 8.518 1.00 58.28 88 ALA A O 1
ATOM 706 N N . ASN A 1 89 ? 4.376 3.786 6.422 1.00 52.59 89 ASN A N 1
ATOM 707 C CA . ASN A 1 89 ? 5.186 5.000 6.537 1.00 52.59 89 ASN A CA 1
ATOM 708 C C . ASN A 1 89 ? 4.426 5.977 7.449 1.00 52.59 89 ASN A C 1
ATOM 710 O O . ASN A 1 89 ? 3.673 6.831 6.994 1.00 52.59 89 ASN A O 1
ATOM 714 N N . LEU A 1 90 ? 4.589 5.817 8.763 1.00 49.44 90 LEU A N 1
ATOM 715 C CA . LEU A 1 90 ? 3.942 6.609 9.815 1.00 49.44 90 LEU A CA 1
ATOM 716 C C . LEU A 1 90 ? 4.512 8.039 9.920 1.00 49.44 90 LEU A C 1
ATOM 718 O O . LEU A 1 90 ? 4.294 8.717 10.922 1.00 49.44 90 LEU A O 1
ATOM 722 N N . GLU A 1 91 ? 5.236 8.517 8.903 1.00 38.69 91 GLU A N 1
ATOM 723 C CA . GLU A 1 91 ? 5.937 9.808 8.915 1.00 38.69 91 GLU A CA 1
ATOM 724 C C . GLU A 1 91 ? 5.008 11.030 8.849 1.00 38.69 91 GLU A C 1
ATOM 726 O O . GLU A 1 91 ? 5.460 12.157 9.029 1.00 38.69 91 GLU A O 1
ATOM 731 N N . THR A 1 92 ? 3.700 10.844 8.678 1.00 37.28 92 THR A N 1
ATOM 732 C CA . THR A 1 92 ? 2.721 11.941 8.715 1.00 37.28 92 THR A CA 1
ATOM 733 C C . THR A 1 92 ? 1.616 11.673 9.732 1.00 37.28 92 THR A C 1
ATOM 735 O O . THR A 1 92 ? 0.432 11.694 9.409 1.00 37.28 92 THR A O 1
ATOM 738 N N . MET A 1 93 ? 2.002 11.418 10.982 1.00 39.16 93 MET A N 1
ATOM 739 C CA . MET A 1 93 ? 1.155 11.712 12.142 1.00 39.16 93 MET A CA 1
ATOM 740 C C . MET A 1 93 ? 1.545 13.091 12.702 1.00 39.16 93 MET A C 1
ATOM 742 O O . MET A 1 93 ? 2.107 13.182 13.793 1.00 39.16 93 MET A O 1
ATOM 746 N N . ILE A 1 94 ? 1.301 14.150 11.923 1.00 31.52 94 ILE A N 1
ATOM 747 C CA . ILE A 1 94 ? 1.345 15.549 12.382 1.00 31.52 94 ILE A CA 1
ATOM 748 C C . ILE A 1 94 ? -0.067 16.109 12.281 1.00 31.52 94 ILE A C 1
ATOM 750 O O . ILE A 1 94 ? -0.665 15.955 11.192 1.00 31.52 94 ILE A O 1
#